Protein AF-A0A1V4ZL68-F1 (afdb_monomer)

Solvent-accessible surface area (backbone atoms only — not comparable to full-atom values): 8546 Å² total; per-residue (Å²): 142,90,88,76,76,67,64,62,54,56,52,52,51,50,52,50,52,49,50,51,53,47,50,52,51,50,54,54,56,67,66,63,66,76,74,50,75,67,52,48,53,53,41,48,52,48,44,51,41,50,55,50,53,38,63,36,75,42,69,48,99,87,64,50,81,40,33,44,43,61,41,60,73,73,54,89,42,67,50,75,72,50,48,50,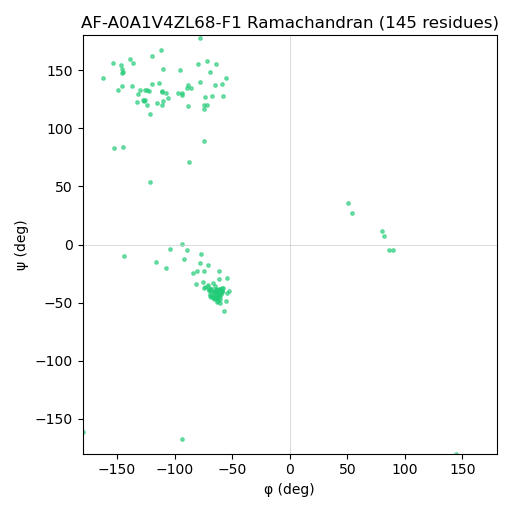53,51,48,57,51,47,51,69,69,41,70,78,46,45,36,37,36,38,34,27,49,74,86,41,79,39,39,75,50,59,81,50,98,68,85,73,97,68,81,68,41,74,29,78,50,76,48,73,55,98,85,44,41,38,40,39,38,39,38,35,32,77,121

Mean predicted aligned error: 10.81 Å

Radius of gyration: 24.42 Å; Cα contacts (8 Å, |Δi|>4): 173; chains: 1; bounding box: 82×44×41 Å

Structure (mmCIF, N/CA/C/O backbone):
data_AF-A0A1V4ZL68-F1
#
_entry.id   AF-A0A1V4ZL68-F1
#
loop_
_atom_site.group_PDB
_atom_site.id
_atom_site.type_symbol
_atom_site.label_atom_id
_atom_site.label_alt_id
_atom_site.label_comp_id
_atom_site.label_asym_id
_atom_site.label_entity_id
_atom_site.label_seq_id
_atom_site.pdbx_PDB_ins_code
_atom_site.Cartn_x
_atom_site.Cartn_y
_atom_site.Cartn_z
_atom_site.occupancy
_atom_site.B_iso_or_equiv
_atom_site.auth_seq_id
_atom_site.auth_comp_id
_atom_site.auth_asym_id
_atom_site.auth_atom_id
_atom_site.pdbx_PDB_model_num
ATOM 1 N N . MET A 1 1 ? 65.826 31.022 -12.966 1.00 41.28 1 MET A N 1
ATOM 2 C CA . MET A 1 1 ? 64.530 30.948 -13.684 1.00 41.28 1 MET A CA 1
ATOM 3 C C . MET A 1 1 ? 64.094 29.491 -13.848 1.00 41.28 1 MET A C 1
ATOM 5 O O . MET A 1 1 ? 64.574 28.816 -14.746 1.00 41.28 1 MET A O 1
ATOM 9 N N . ARG A 1 2 ? 63.211 28.970 -12.986 1.00 48.72 2 ARG A N 1
ATOM 10 C CA . ARG A 1 2 ? 62.573 27.651 -13.176 1.00 48.72 2 ARG A CA 1
ATOM 11 C C . ARG A 1 2 ? 61.136 27.689 -12.646 1.00 48.72 2 ARG A C 1
ATOM 13 O O . ARG A 1 2 ? 60.885 27.307 -11.515 1.00 48.72 2 ARG A O 1
ATOM 20 N N . ARG A 1 3 ? 60.201 28.167 -13.469 1.00 49.81 3 ARG A N 1
ATOM 21 C CA . ARG A 1 3 ? 58.745 27.988 -13.300 1.00 49.81 3 ARG A CA 1
ATOM 22 C C . ARG A 1 3 ? 58.075 28.045 -14.676 1.00 49.81 3 ARG A C 1
ATOM 24 O O . ARG A 1 3 ? 57.638 29.103 -15.099 1.00 49.81 3 ARG A O 1
ATOM 31 N N . ARG A 1 4 ? 58.060 26.928 -15.410 1.00 50.69 4 ARG A N 1
ATOM 32 C CA . ARG A 1 4 ? 57.203 26.760 -16.610 1.00 50.69 4 ARG A CA 1
ATOM 33 C C . ARG A 1 4 ? 56.634 25.346 -16.807 1.00 50.69 4 ARG A C 1
ATOM 35 O O . ARG A 1 4 ? 55.738 25.188 -17.617 1.00 50.69 4 ARG A O 1
ATOM 42 N N . LYS A 1 5 ? 57.081 24.328 -16.056 1.00 50.75 5 LYS A N 1
ATOM 43 C CA . LYS A 1 5 ? 56.626 22.933 -16.249 1.00 50.75 5 LYS A CA 1
ATOM 44 C C . LYS A 1 5 ? 55.413 22.505 -15.402 1.00 50.75 5 LYS A C 1
ATOM 46 O O . LYS A 1 5 ? 54.835 21.473 -15.699 1.00 50.75 5 LYS A O 1
ATOM 51 N N . GLN A 1 6 ? 54.998 23.283 -14.397 1.00 51.66 6 GLN A N 1
ATOM 52 C CA . GLN A 1 6 ? 53.847 22.937 -13.538 1.00 51.66 6 GLN A CA 1
ATOM 53 C C . GLN A 1 6 ? 52.480 23.341 -14.120 1.00 51.66 6 GLN A C 1
ATOM 55 O O . GLN A 1 6 ? 51.485 22.706 -13.798 1.00 51.66 6 GLN A O 1
ATOM 60 N N . GLY A 1 7 ? 52.415 24.348 -15.002 1.00 52.72 7 GLY A N 1
ATOM 61 C CA . GLY A 1 7 ? 51.136 24.825 -15.552 1.00 52.72 7 GLY A CA 1
ATOM 62 C C . GLY A 1 7 ? 50.479 23.846 -16.529 1.00 52.72 7 GLY A C 1
ATOM 63 O O . GLY A 1 7 ? 49.267 23.689 -16.516 1.00 52.72 7 GLY A O 1
ATOM 64 N N . MET A 1 8 ? 51.272 23.139 -17.340 1.00 54.56 8 MET A N 1
ATOM 65 C CA . MET A 1 8 ? 50.748 22.226 -18.366 1.00 54.56 8 MET A CA 1
ATOM 66 C C . MET A 1 8 ? 50.221 20.910 -17.773 1.00 54.56 8 MET A C 1
ATOM 68 O O . MET A 1 8 ? 49.247 20.362 -18.277 1.00 54.56 8 MET A O 1
ATOM 72 N N . ALA A 1 9 ? 50.827 20.440 -16.676 1.00 57.44 9 ALA A N 1
ATOM 73 C CA . ALA A 1 9 ? 50.376 19.248 -15.959 1.00 57.44 9 ALA A CA 1
ATOM 74 C C . ALA A 1 9 ? 49.032 19.482 -15.252 1.00 57.44 9 ALA A C 1
ATOM 76 O O . ALA A 1 9 ? 48.146 18.648 -15.365 1.00 57.44 9 ALA A O 1
ATOM 77 N N . GLY A 1 10 ? 48.845 20.641 -14.606 1.00 59.00 10 GLY A N 1
ATOM 78 C CA . GLY A 1 10 ? 47.570 20.980 -13.961 1.00 59.00 10 GLY A CA 1
ATOM 79 C C . GLY A 1 10 ? 46.417 21.180 -14.950 1.00 59.00 10 GLY A C 1
ATOM 80 O O . GLY A 1 10 ? 45.282 20.830 -14.648 1.00 59.00 10 GLY A O 1
ATOM 81 N N . ILE A 1 11 ? 46.705 21.691 -16.152 1.00 64.94 11 ILE A N 1
ATOM 82 C CA . ILE A 1 11 ? 45.706 21.816 -17.224 1.00 64.94 11 ILE A CA 1
ATOM 83 C C . ILE A 1 11 ? 45.311 20.433 -17.756 1.00 64.94 11 ILE A C 1
ATOM 85 O O . ILE A 1 11 ? 44.126 20.163 -17.927 1.00 64.94 11 ILE A O 1
ATOM 89 N N . PHE A 1 12 ? 46.284 19.546 -17.987 1.00 66.25 12 PHE A N 1
ATOM 90 C CA . PHE A 1 12 ? 46.017 18.179 -18.439 1.00 66.25 12 PHE A CA 1
ATOM 91 C C . PHE A 1 12 ? 45.179 17.395 -17.420 1.00 66.25 12 PHE A C 1
ATOM 93 O O . PHE A 1 12 ? 44.202 16.756 -17.797 1.00 66.25 12 PHE A O 1
ATOM 100 N N . ASP A 1 13 ? 45.506 17.516 -16.134 1.00 66.75 13 ASP A N 1
ATOM 101 C CA . ASP A 1 13 ? 44.767 16.857 -15.055 1.00 66.75 13 ASP A CA 1
ATOM 102 C C . ASP A 1 13 ? 43.321 17.378 -14.963 1.00 66.75 13 ASP A C 1
ATOM 104 O O . ASP A 1 13 ? 42.374 16.599 -14.893 1.00 66.75 13 ASP A O 1
ATOM 108 N N . ALA A 1 14 ? 43.115 18.694 -15.103 1.00 73.31 14 ALA A N 1
ATOM 109 C CA . ALA A 1 14 ? 41.777 19.286 -15.151 1.00 73.31 14 ALA A CA 1
ATOM 110 C C . ALA A 1 14 ? 40.936 18.779 -16.339 1.00 73.31 14 ALA A C 1
ATOM 112 O O . ALA A 1 14 ? 39.738 18.542 -16.183 1.00 73.31 14 ALA A O 1
ATOM 113 N N . PHE A 1 15 ? 41.545 18.569 -17.512 1.00 76.38 15 PHE A N 1
ATOM 114 C CA . PHE A 1 15 ? 40.851 17.988 -18.668 1.00 76.38 15 PHE A CA 1
ATOM 115 C C . PHE A 1 15 ? 40.476 16.520 -18.451 1.00 76.38 15 PHE A C 1
ATOM 117 O O . PHE A 1 15 ? 39.386 16.112 -18.850 1.00 76.38 15 PHE A O 1
ATOM 124 N N . VAL A 1 16 ? 41.336 15.738 -17.794 1.00 75.81 16 VAL A N 1
ATOM 125 C CA . VAL A 1 16 ? 41.039 14.342 -17.442 1.00 75.81 16 VAL A CA 1
ATOM 126 C C . VAL A 1 16 ? 39.899 14.274 -16.425 1.00 75.81 16 VAL A C 1
ATOM 128 O O . VAL A 1 16 ? 38.943 13.531 -16.638 1.00 75.81 16 VAL A O 1
ATOM 131 N N . PHE A 1 17 ? 39.932 15.097 -15.374 1.00 78.81 17 PHE A N 1
ATOM 132 C CA . PHE A 1 17 ? 38.834 15.190 -14.407 1.00 78.81 17 PHE A CA 1
ATOM 133 C C . PHE A 1 17 ? 37.518 15.613 -15.061 1.00 78.81 17 PHE A C 1
ATOM 135 O O . PHE A 1 17 ? 36.479 15.020 -14.780 1.00 78.81 17 PHE A O 1
ATOM 142 N N . LEU A 1 18 ? 37.553 16.591 -15.969 1.00 81.94 18 LEU A N 1
ATOM 143 C CA . LEU A 1 18 ? 36.372 17.022 -16.713 1.00 81.94 18 LEU A CA 1
ATOM 144 C C . LEU A 1 18 ? 35.830 15.908 -17.622 1.00 81.94 18 LEU A C 1
ATOM 146 O O . LEU A 1 18 ? 34.618 15.725 -17.707 1.00 81.94 18 LEU A O 1
ATOM 150 N N . ALA A 1 19 ? 36.706 15.140 -18.273 1.00 80.25 19 ALA A N 1
ATOM 151 C CA . ALA A 1 19 ? 36.311 14.013 -19.114 1.00 80.25 19 ALA A CA 1
ATOM 152 C C . ALA A 1 19 ? 35.672 12.880 -18.295 1.00 80.25 19 ALA A C 1
ATOM 154 O O . ALA A 1 19 ? 34.645 12.340 -18.701 1.00 80.25 19 ALA A O 1
ATOM 155 N N . ILE A 1 20 ? 36.227 12.563 -17.121 1.00 80.62 20 ILE A N 1
ATOM 156 C CA . ILE A 1 20 ? 35.656 11.571 -16.199 1.00 80.62 20 ILE A CA 1
ATOM 157 C C . ILE A 1 20 ? 34.307 12.062 -15.661 1.00 80.62 20 ILE A C 1
ATOM 159 O O . ILE A 1 20 ? 33.329 11.322 -15.706 1.00 80.62 20 ILE A O 1
ATOM 163 N N . ALA A 1 21 ? 34.218 13.317 -15.214 1.00 75.75 21 ALA A N 1
ATOM 164 C CA . ALA A 1 21 ? 32.968 13.908 -14.741 1.00 75.75 21 ALA A CA 1
ATOM 165 C C . ALA A 1 21 ? 31.887 13.928 -15.836 1.00 75.75 21 ALA A C 1
ATOM 167 O O . ALA A 1 21 ?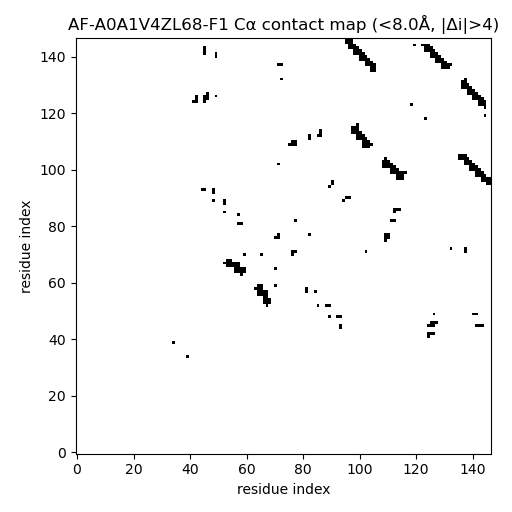 30.722 13.646 -15.560 1.00 75.75 21 ALA A O 1
ATOM 168 N N . SER A 1 22 ? 32.276 14.205 -17.084 1.00 76.44 22 SER A N 1
ATOM 169 C CA . SER A 1 22 ? 31.404 14.133 -18.259 1.00 76.44 22 SER A CA 1
ATOM 170 C C . SER A 1 22 ? 30.908 12.707 -18.507 1.00 76.44 22 SER A C 1
ATOM 172 O O . SER A 1 22 ? 29.705 12.494 -18.611 1.00 76.44 22 SER A O 1
ATOM 174 N N . LEU A 1 23 ? 31.801 11.714 -18.512 1.00 76.81 23 LEU A N 1
ATOM 175 C CA . LEU A 1 23 ? 31.439 10.305 -18.694 1.00 76.81 23 LEU A CA 1
ATOM 176 C C . LEU A 1 23 ? 30.492 9.801 -17.605 1.00 76.81 23 LEU A C 1
ATOM 178 O O . LEU A 1 23 ? 29.505 9.140 -17.919 1.00 76.81 23 LEU A O 1
ATOM 182 N N . VAL A 1 24 ? 30.758 10.137 -16.341 1.00 72.88 24 VAL A N 1
ATOM 183 C CA . VAL A 1 24 ? 29.878 9.792 -15.217 1.00 72.88 24 VAL A CA 1
ATOM 184 C C . VAL A 1 24 ? 28.522 10.479 -15.374 1.00 72.88 24 VAL A C 1
ATOM 186 O O . VAL A 1 24 ? 27.495 9.823 -15.239 1.00 72.88 24 VAL A O 1
ATOM 189 N N . SER A 1 25 ? 28.497 11.763 -15.738 1.00 67.88 25 SER A N 1
ATOM 190 C CA . SER A 1 25 ? 27.246 12.501 -15.958 1.00 67.88 25 SER A CA 1
ATOM 191 C C . SER A 1 25 ? 26.428 11.915 -17.110 1.00 67.88 25 SER A C 1
ATOM 193 O O . SER A 1 25 ? 25.227 11.723 -16.964 1.00 67.88 25 SER A O 1
ATOM 195 N N . VAL A 1 26 ? 27.065 11.576 -18.235 1.00 70.56 26 VAL A N 1
ATOM 196 C CA . VAL A 1 26 ? 26.401 10.934 -19.380 1.00 70.56 26 VAL A CA 1
ATOM 197 C C . VAL A 1 26 ? 25.906 9.538 -19.007 1.00 70.56 26 VAL A C 1
ATOM 199 O O . VAL A 1 26 ? 24.778 9.207 -19.344 1.00 70.56 26 VAL A O 1
ATOM 202 N N . SER A 1 27 ? 26.685 8.753 -18.258 1.00 66.56 27 SER A N 1
ATOM 203 C CA . SER A 1 27 ? 26.282 7.411 -17.802 1.00 66.56 27 SER A CA 1
ATOM 204 C C . SER A 1 27 ? 25.075 7.459 -16.858 1.00 66.56 27 SER A C 1
ATOM 206 O O . SER A 1 27 ? 24.161 6.635 -16.952 1.00 66.56 27 SER A O 1
ATOM 208 N N . LEU A 1 28 ? 25.039 8.460 -15.974 1.00 68.06 28 LEU A N 1
ATOM 209 C CA . LEU A 1 28 ? 23.883 8.726 -15.122 1.00 68.06 28 LEU A CA 1
ATOM 210 C C . LEU A 1 28 ? 22.677 9.144 -15.966 1.00 68.06 28 LEU A C 1
ATOM 212 O O . LEU A 1 28 ? 21.603 8.587 -15.782 1.00 68.06 28 LEU A O 1
ATOM 216 N N . LEU A 1 29 ? 22.855 10.036 -16.945 1.00 61.44 29 LEU A N 1
ATOM 217 C CA . LEU A 1 29 ? 21.785 10.457 -17.856 1.00 61.44 29 LEU A CA 1
ATOM 218 C C . LEU A 1 29 ? 21.231 9.297 -18.696 1.00 61.44 29 LEU A C 1
ATOM 220 O O . LEU A 1 29 ? 20.021 9.201 -18.862 1.00 61.44 29 LEU A O 1
ATOM 224 N N . THR A 1 30 ? 22.080 8.384 -19.174 1.00 59.31 30 THR A N 1
ATOM 225 C CA . THR A 1 30 ? 21.639 7.194 -19.923 1.00 59.31 30 THR A CA 1
ATOM 226 C C . THR A 1 30 ? 20.929 6.159 -19.054 1.00 59.31 30 THR A C 1
ATOM 228 O O . THR A 1 30 ? 20.235 5.303 -19.591 1.00 59.31 30 THR A O 1
ATOM 231 N N . SER A 1 31 ? 21.085 6.230 -17.729 1.00 60.28 31 SER A N 1
ATOM 232 C CA . SER A 1 31 ? 20.368 5.352 -16.795 1.00 60.28 31 SER A CA 1
ATOM 233 C C . SER A 1 31 ? 18.914 5.792 -16.577 1.00 60.28 31 SER A C 1
ATOM 235 O O . SER A 1 31 ? 18.102 4.996 -16.115 1.00 60.28 31 SER A O 1
ATOM 237 N N . PHE A 1 32 ? 18.553 7.027 -16.950 1.00 61.53 32 PHE A N 1
ATOM 238 C CA . PHE A 1 32 ? 17.173 7.514 -16.924 1.00 61.53 32 PHE A CA 1
ATOM 239 C C . PHE A 1 32 ? 16.466 7.172 -18.236 1.00 61.53 32 PHE A C 1
ATOM 241 O O . PHE A 1 32 ? 16.184 8.038 -19.065 1.00 61.53 32 PHE A O 1
ATOM 248 N N . VAL A 1 33 ? 16.185 5.887 -18.441 1.00 67.06 33 VAL A N 1
ATOM 249 C CA . VAL A 1 33 ? 15.195 5.492 -19.445 1.00 67.06 33 VAL A CA 1
ATOM 250 C C . VAL A 1 33 ? 13.826 5.880 -18.882 1.00 67.06 33 VAL A C 1
ATOM 252 O O . VAL A 1 33 ? 13.488 5.416 -17.791 1.00 67.06 33 VAL A O 1
ATOM 255 N N . PRO A 1 34 ? 13.050 6.751 -19.556 1.00 66.38 34 PRO A N 1
ATOM 256 C CA . PRO A 1 34 ? 11.708 7.066 -19.094 1.00 66.38 34 PRO A CA 1
ATOM 257 C C . PRO A 1 34 ? 10.885 5.772 -19.033 1.00 66.38 34 PRO A C 1
ATOM 259 O O . PRO A 1 34 ? 11.016 4.932 -19.934 1.00 66.38 34 PRO A O 1
ATOM 262 N N . PRO A 1 35 ? 10.077 5.582 -17.977 1.00 73.00 35 PRO A N 1
ATOM 263 C CA . PRO A 1 35 ? 9.244 4.398 -17.858 1.00 73.00 35 PRO A CA 1
ATOM 264 C C . PRO A 1 35 ? 8.360 4.264 -19.099 1.00 73.00 35 PRO A C 1
ATOM 266 O O . PRO A 1 35 ? 7.910 5.250 -19.685 1.00 73.00 35 PRO A O 1
ATOM 269 N N . SER A 1 36 ? 8.145 3.026 -19.544 1.00 84.75 36 SER A N 1
ATOM 270 C CA . SER A 1 36 ? 7.207 2.804 -20.643 1.00 84.75 36 SER A CA 1
ATOM 271 C C . SER A 1 36 ? 5.792 3.213 -20.200 1.00 84.75 36 SER A C 1
ATOM 273 O O . SER A 1 36 ? 5.492 3.121 -19.010 1.00 84.75 36 SER A O 1
ATOM 275 N N . PRO A 1 37 ? 4.879 3.572 -21.118 1.00 87.25 37 PRO A N 1
ATOM 276 C CA . PRO A 1 37 ? 3.499 3.909 -20.754 1.00 87.25 37 PRO A CA 1
ATOM 277 C C . PRO A 1 37 ? 2.789 2.813 -19.939 1.00 87.25 37 PRO A C 1
ATOM 279 O O . PRO A 1 37 ? 1.923 3.096 -19.120 1.00 87.25 37 PRO A O 1
ATOM 282 N N . VAL A 1 38 ? 3.172 1.547 -20.145 1.00 88.44 38 VAL A N 1
ATOM 283 C CA . VAL A 1 38 ? 2.656 0.408 -19.372 1.00 88.44 38 VAL A CA 1
ATOM 284 C C . VAL A 1 38 ? 3.181 0.430 -17.936 1.00 88.44 38 VAL A C 1
ATOM 286 O O . VAL A 1 38 ? 2.436 0.131 -17.009 1.00 88.44 38 VAL A O 1
ATOM 289 N N . GLU A 1 39 ? 4.449 0.792 -17.746 1.00 88.81 39 GLU A N 1
ATOM 290 C CA . GLU A 1 39 ? 5.065 0.928 -16.423 1.00 88.81 39 GLU A CA 1
ATOM 291 C C . GLU A 1 39 ? 4.475 2.118 -15.656 1.00 88.81 39 GLU A C 1
ATOM 293 O O . GLU A 1 39 ? 4.215 2.002 -14.462 1.00 88.81 39 GLU A O 1
ATOM 298 N N . GLU A 1 40 ? 4.191 3.228 -16.343 1.00 90.25 40 GLU A N 1
ATOM 299 C CA . GLU A 1 40 ? 3.503 4.384 -15.754 1.00 90.25 40 GLU A CA 1
ATOM 300 C C . GLU A 1 40 ? 2.085 4.028 -15.289 1.00 90.25 40 GLU A C 1
ATOM 302 O O . GLU A 1 40 ? 1.707 4.358 -14.167 1.00 90.25 40 GLU A O 1
ATOM 307 N N . GLU A 1 41 ? 1.312 3.308 -16.106 1.00 92.44 41 GLU A N 1
ATOM 308 C CA . GLU A 1 41 ? -0.039 2.871 -15.734 1.00 92.44 41 GLU A CA 1
ATOM 309 C C . GLU A 1 41 ? -0.019 1.893 -14.548 1.00 92.44 41 GLU A C 1
ATOM 311 O O . GLU A 1 41 ? -0.843 1.977 -13.637 1.00 92.44 41 GLU A O 1
ATOM 316 N N . ARG A 1 42 ? 0.959 0.981 -14.522 1.00 93.75 42 ARG A N 1
ATOM 317 C CA . ARG A 1 42 ? 1.176 0.043 -13.412 1.00 93.75 42 ARG A CA 1
ATOM 318 C C . ARG A 1 42 ? 1.520 0.765 -12.112 1.00 93.75 42 ARG A C 1
ATOM 320 O O . ARG A 1 42 ? 0.904 0.481 -11.087 1.00 93.75 42 ARG A O 1
ATOM 327 N N . GLN A 1 43 ? 2.441 1.724 -12.163 1.00 95.44 43 GLN A N 1
ATOM 328 C CA . GLN A 1 43 ? 2.789 2.563 -11.018 1.00 95.44 43 GLN A CA 1
ATOM 329 C C . GLN A 1 43 ? 1.572 3.353 -10.522 1.00 95.44 43 GLN A C 1
ATOM 331 O O . GLN A 1 43 ? 1.258 3.333 -9.331 1.00 95.44 43 GLN A O 1
ATOM 336 N N . ARG A 1 44 ? 0.832 3.982 -11.440 1.00 96.19 44 ARG A N 1
ATOM 337 C CA . ARG A 1 44 ? -0.378 4.742 -11.117 1.00 96.19 44 ARG A CA 1
ATOM 338 C C . ARG A 1 44 ? -1.434 3.879 -10.433 1.00 96.19 44 ARG A C 1
ATOM 340 O O . ARG A 1 44 ? -2.044 4.312 -9.462 1.00 96.19 44 ARG A O 1
ATOM 347 N N . ARG A 1 45 ? -1.615 2.635 -10.881 1.00 96.38 45 ARG A N 1
ATOM 348 C CA . ARG A 1 4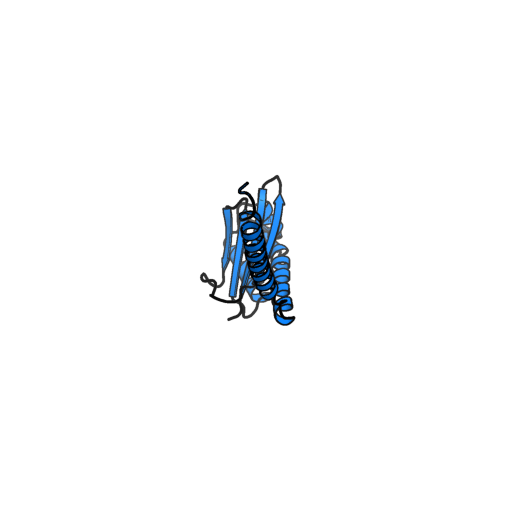5 ? -2.537 1.691 -10.243 1.00 96.38 45 ARG A CA 1
ATOM 349 C C . ARG A 1 45 ? -2.181 1.429 -8.779 1.00 96.38 45 ARG A C 1
ATOM 351 O O . ARG A 1 45 ? -3.086 1.344 -7.952 1.00 96.38 45 ARG A O 1
ATOM 358 N N . VAL A 1 46 ? -0.897 1.300 -8.444 1.00 96.88 46 VAL A N 1
ATOM 359 C CA . VAL A 1 46 ? -0.448 1.101 -7.054 1.00 96.88 46 VAL A CA 1
ATOM 360 C C . VAL A 1 46 ? -0.692 2.356 -6.213 1.00 96.88 46 VAL A C 1
ATOM 362 O O . VAL A 1 46 ? -1.164 2.254 -5.083 1.00 96.88 46 VAL A O 1
ATOM 365 N N . GLU A 1 47 ? -0.461 3.543 -6.774 1.00 97.50 47 GLU A N 1
ATOM 366 C CA . GLU A 1 47 ? -0.757 4.824 -6.114 1.00 97.50 47 GLU A CA 1
ATOM 367 C C . GLU A 1 47 ? -2.255 5.024 -5.845 1.00 97.50 47 GLU A C 1
ATOM 369 O O . GLU A 1 47 ? -2.656 5.386 -4.731 1.00 97.50 47 GLU A O 1
ATOM 374 N N . ASP A 1 48 ? -3.093 4.729 -6.839 1.00 97.25 48 ASP A N 1
ATOM 375 C CA . ASP A 1 48 ? -4.546 4.773 -6.707 1.00 97.25 48 ASP A CA 1
ATOM 376 C C . ASP A 1 48 ? -5.026 3.734 -5.681 1.00 97.25 48 ASP A C 1
ATOM 378 O O . ASP A 1 48 ? -5.877 4.040 -4.845 1.00 97.25 48 ASP A O 1
ATOM 382 N N . SER A 1 49 ? -4.430 2.536 -5.673 1.00 97.56 49 SER A N 1
ATOM 383 C CA . SER A 1 49 ? -4.774 1.473 -4.719 1.00 97.56 49 SER A CA 1
ATOM 384 C C . SER A 1 49 ? -4.463 1.874 -3.279 1.00 97.56 49 SER A C 1
ATOM 386 O O . SER A 1 49 ? -5.322 1.726 -2.410 1.00 97.56 49 SER A O 1
ATOM 388 N N . LEU A 1 50 ? -3.283 2.451 -3.019 1.00 97.56 50 LEU A N 1
ATOM 389 C CA . LEU A 1 50 ? -2.944 2.967 -1.690 1.00 97.56 50 LEU A CA 1
ATOM 390 C C . LEU A 1 50 ? -3.900 4.095 -1.274 1.00 97.56 50 LEU A C 1
ATOM 392 O O . LEU A 1 50 ? -4.377 4.120 -0.140 1.00 97.56 50 LEU A O 1
ATOM 396 N N . THR A 1 51 ? -4.238 4.999 -2.194 1.00 96.75 51 THR A N 1
ATOM 397 C CA . THR A 1 51 ? -5.174 6.101 -1.923 1.00 96.75 51 THR A CA 1
ATOM 398 C C . THR A 1 51 ? -6.571 5.592 -1.563 1.00 96.75 51 THR A C 1
ATOM 400 O O . THR A 1 51 ? -7.200 6.107 -0.636 1.00 96.75 51 THR A O 1
ATOM 403 N N . VAL A 1 52 ? -7.071 4.584 -2.282 1.00 97.00 52 VAL A N 1
ATOM 404 C CA . VAL A 1 52 ? -8.372 3.963 -2.001 1.00 97.00 52 VAL A CA 1
ATOM 405 C C . VAL A 1 52 ? -8.336 3.207 -0.675 1.00 97.00 52 VAL A C 1
ATOM 407 O O . VAL A 1 52 ? -9.242 3.383 0.141 1.00 97.00 52 VAL A O 1
ATOM 410 N N . LEU A 1 53 ? -7.280 2.433 -0.417 1.00 96.25 53 LEU A N 1
ATOM 411 C CA . LEU A 1 53 ? -7.110 1.696 0.833 1.00 96.25 53 LEU A CA 1
ATOM 412 C C . LEU A 1 53 ? -7.180 2.631 2.048 1.00 96.25 53 LEU A C 1
ATOM 414 O O . LEU A 1 53 ? -7.955 2.392 2.969 1.00 96.25 53 LEU A O 1
ATOM 418 N N . LEU A 1 54 ? -6.444 3.745 2.025 1.00 95.06 54 LEU A N 1
ATOM 419 C CA . LEU A 1 54 ? -6.428 4.716 3.126 1.00 95.06 54 LEU A CA 1
ATOM 420 C C . LEU A 1 54 ? -7.804 5.342 3.404 1.00 95.06 54 LEU A C 1
ATOM 422 O O . LEU A 1 54 ? -8.128 5.654 4.550 1.00 95.06 54 LEU A O 1
ATOM 426 N N . ARG A 1 55 ? -8.644 5.466 2.373 1.00 95.25 55 ARG A N 1
ATOM 427 C CA . ARG A 1 55 ? -10.015 5.989 2.475 1.00 95.25 55 ARG A CA 1
ATOM 428 C C . ARG A 1 55 ? -11.058 4.915 2.774 1.00 95.25 55 ARG A C 1
ATOM 430 O O . ARG A 1 55 ? -12.231 5.247 2.955 1.00 95.25 55 ARG A O 1
ATOM 437 N N . THR A 1 56 ? -10.659 3.646 2.816 1.00 92.81 56 THR A N 1
ATOM 438 C CA . THR A 1 56 ? -11.566 2.540 3.120 1.00 92.81 56 THR A CA 1
ATOM 439 C C . THR A 1 56 ? -12.066 2.681 4.550 1.00 92.81 56 THR A C 1
ATOM 441 O O . THR A 1 56 ? -11.329 3.077 5.454 1.00 92.81 56 THR A O 1
ATOM 444 N N . THR A 1 57 ? -13.362 2.437 4.732 1.00 92.25 57 THR A N 1
ATOM 445 C CA . THR A 1 57 ? -14.014 2.558 6.034 1.00 92.25 57 THR A CA 1
ATOM 446 C C . THR A 1 57 ? -13.900 1.235 6.766 1.00 92.25 57 THR A C 1
ATOM 448 O O . THR A 1 57 ? -14.441 0.241 6.294 1.00 92.25 57 THR A O 1
ATOM 451 N N . VAL A 1 58 ? -13.241 1.260 7.917 1.00 90.31 58 VAL A N 1
ATOM 452 C CA . VAL A 1 58 ? -13.051 0.112 8.803 1.00 90.31 58 VAL A CA 1
ATOM 453 C C . VAL A 1 58 ? -13.688 0.417 10.161 1.00 90.31 58 VAL A C 1
ATOM 455 O O . VAL A 1 58 ? -13.985 1.578 10.484 1.00 90.31 58 VAL A O 1
ATOM 458 N N . LYS A 1 59 ? -13.949 -0.612 10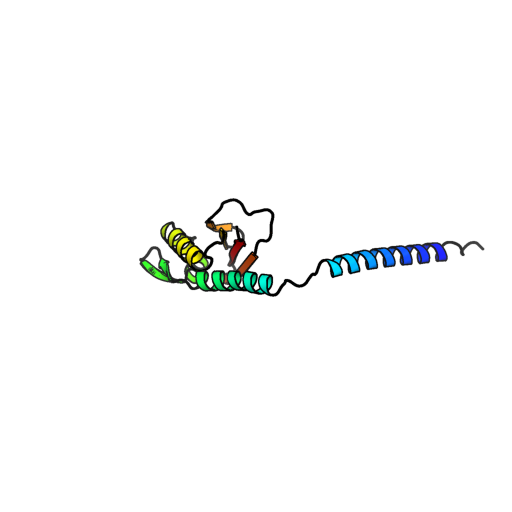.968 1.00 86.44 59 LYS A N 1
ATOM 459 C CA . LYS A 1 59 ? -14.494 -0.424 12.321 1.00 86.44 59 LYS A CA 1
ATOM 460 C C . LYS A 1 59 ? -13.379 -0.268 13.346 1.00 86.44 59 LYS A C 1
ATOM 462 O O . LYS A 1 59 ? -12.416 -1.029 13.353 1.00 86.44 59 LYS A O 1
ATOM 467 N N . ASP A 1 60 ? -13.531 0.708 14.232 1.00 83.56 60 ASP A N 1
ATOM 468 C CA . ASP A 1 60 ? -12.648 0.867 15.383 1.00 83.56 60 ASP A CA 1
ATOM 469 C C . ASP A 1 60 ? -12.978 -0.136 16.506 1.00 83.56 60 ASP A C 1
ATOM 471 O O . ASP A 1 60 ? -13.913 -0.934 16.406 1.00 83.56 60 ASP A O 1
ATOM 475 N N . ALA A 1 61 ? -12.196 -0.106 17.590 1.00 80.50 61 ALA A N 1
ATOM 476 C CA . ALA A 1 61 ? -12.397 -0.990 18.742 1.00 80.50 61 ALA A CA 1
ATOM 477 C C . ALA A 1 61 ? -13.761 -0.797 19.438 1.00 80.50 61 ALA A C 1
ATOM 479 O O . ALA A 1 61 ? -14.248 -1.720 20.088 1.00 80.50 61 ALA A O 1
ATOM 480 N N . ASP A 1 62 ? -14.381 0.374 19.276 1.00 82.62 62 ASP A N 1
ATOM 481 C CA . ASP A 1 62 ? -15.696 0.725 19.815 1.00 82.62 62 ASP A CA 1
ATOM 482 C C . ASP A 1 62 ? -16.831 0.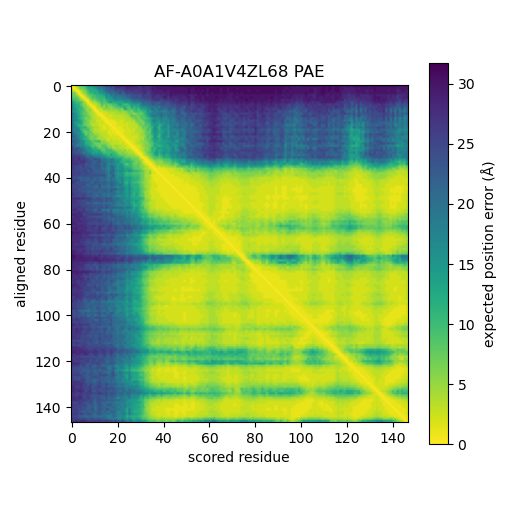444 18.803 1.00 82.62 62 ASP A C 1
ATOM 484 O O . ASP A 1 62 ? -18.008 0.674 19.089 1.00 82.62 62 ASP A O 1
ATOM 488 N N . GLY A 1 63 ? -16.498 -0.079 17.617 1.00 82.88 63 GLY A N 1
ATOM 489 C CA . GLY A 1 63 ? -17.427 -0.401 16.536 1.00 82.88 63 GLY A CA 1
ATOM 490 C C . GLY A 1 63 ? -17.831 0.785 15.655 1.00 82.88 63 GLY A C 1
ATOM 491 O O . GLY A 1 63 ? -18.707 0.624 14.798 1.00 82.88 63 GLY A O 1
ATOM 492 N N . ASN A 1 64 ? -17.218 1.960 15.821 1.00 87.00 64 ASN A N 1
ATOM 493 C CA . ASN A 1 64 ? -17.490 3.124 14.984 1.00 87.00 64 ASN A CA 1
ATOM 494 C C . ASN A 1 64 ? -16.789 3.001 13.631 1.00 87.00 64 ASN A C 1
ATOM 496 O O . ASN A 1 64 ? -15.632 2.596 13.533 1.00 87.00 64 ASN A O 1
ATOM 500 N N . ALA A 1 65 ? -17.491 3.413 12.580 1.00 89.19 65 ALA A N 1
ATOM 501 C CA . ALA A 1 65 ? -16.949 3.484 11.233 1.00 89.19 65 ALA A CA 1
ATOM 502 C C . ALA A 1 65 ? -16.006 4.689 11.099 1.00 89.19 65 ALA A C 1
ATOM 504 O O . ALA A 1 65 ? -16.425 5.834 11.285 1.00 89.19 65 ALA A O 1
ATOM 505 N N . ARG A 1 66 ? -14.741 4.440 10.758 1.00 90.88 66 ARG A N 1
ATOM 506 C CA . ARG A 1 66 ? -13.736 5.477 10.482 1.00 90.88 66 ARG A CA 1
ATOM 507 C C . ARG A 1 66 ? -12.888 5.068 9.284 1.00 90.88 66 ARG A C 1
ATOM 509 O O . ARG A 1 66 ? -12.838 3.895 8.929 1.00 90.88 66 ARG A O 1
ATOM 516 N N . THR A 1 67 ? -12.227 6.028 8.644 1.00 92.50 67 THR A N 1
ATOM 517 C CA . THR A 1 67 ? -11.275 5.681 7.583 1.00 92.50 67 THR A CA 1
ATOM 518 C C . THR A 1 67 ? -10.049 4.997 8.185 1.00 92.50 67 THR A C 1
ATOM 520 O O . THR A 1 67 ? -9.650 5.307 9.315 1.00 92.50 67 THR A O 1
ATOM 523 N N . LEU A 1 68 ? -9.440 4.080 7.431 1.00 92.44 68 LEU A N 1
ATOM 524 C CA . LEU A 1 68 ? -8.190 3.432 7.826 1.00 92.44 68 LEU A CA 1
ATOM 525 C C . LEU A 1 68 ? -7.109 4.474 8.147 1.00 92.44 68 LEU A C 1
ATOM 527 O O . LEU A 1 68 ? -6.401 4.367 9.149 1.00 92.44 68 LEU A O 1
ATOM 531 N N . GLN A 1 69 ? -7.033 5.520 7.327 1.00 92.44 69 GLN A N 1
ATOM 532 C CA . GLN A 1 69 ? -6.145 6.655 7.527 1.00 92.44 69 GLN A CA 1
ATOM 533 C C . GLN A 1 69 ? -6.368 7.336 8.880 1.00 92.44 69 GLN A C 1
ATOM 535 O O . GLN A 1 69 ? -5.440 7.399 9.685 1.00 92.44 69 GLN A O 1
ATOM 540 N N . ASP A 1 70 ? -7.590 7.789 9.173 1.00 90.81 70 ASP A N 1
ATOM 541 C CA . ASP A 1 70 ? -7.907 8.472 10.433 1.00 90.81 70 ASP A CA 1
ATOM 542 C C . ASP A 1 70 ? -7.591 7.599 11.651 1.00 90.81 70 ASP A C 1
ATOM 544 O O . ASP A 1 70 ? -7.132 8.089 12.692 1.00 90.81 70 ASP A O 1
ATOM 548 N N . LEU A 1 71 ? -7.833 6.294 11.532 1.00 89.94 71 LEU A N 1
ATOM 549 C CA . LEU A 1 71 ? -7.543 5.332 12.584 1.00 89.94 71 LEU A CA 1
ATOM 550 C C . LEU A 1 71 ? -6.052 5.151 12.812 1.00 89.94 71 LEU A C 1
ATOM 552 O O . LEU A 1 71 ? -5.617 5.202 13.956 1.00 89.94 71 LEU A O 1
ATOM 556 N N . LEU A 1 72 ? -5.250 5.006 11.764 1.00 90.12 72 LEU A N 1
ATOM 557 C CA . LEU A 1 72 ? -3.802 4.858 11.905 1.00 90.12 72 LEU A CA 1
ATOM 558 C C . LEU A 1 72 ? -3.105 6.175 12.264 1.00 90.12 72 LEU A C 1
ATOM 560 O O . LEU A 1 72 ? -2.037 6.147 12.873 1.00 90.12 72 LEU A O 1
ATOM 564 N N . LEU A 1 73 ? -3.713 7.324 11.959 1.00 88.25 73 LEU A N 1
ATOM 565 C CA . LEU A 1 73 ? -3.252 8.632 12.431 1.00 88.25 73 LEU A CA 1
ATOM 566 C C . LEU A 1 73 ? -3.483 8.824 13.933 1.00 88.25 73 LEU A C 1
ATOM 568 O O . LEU A 1 73 ? -2.641 9.404 14.610 1.00 88.25 73 LEU A O 1
ATOM 572 N N . THR A 1 74 ? -4.618 8.355 14.463 1.00 85.12 74 THR A N 1
ATOM 573 C CA . THR A 1 74 ? -5.050 8.654 15.847 1.00 85.12 74 THR A CA 1
ATOM 574 C C . THR A 1 74 ? -4.931 7.479 16.824 1.00 85.12 74 THR A C 1
ATOM 576 O O . THR A 1 74 ? -4.906 7.682 18.036 1.00 85.12 74 THR A O 1
ATOM 579 N N . GLY A 1 75 ? -4.860 6.251 16.316 1.00 74.75 75 GLY A N 1
ATOM 580 C CA . GLY A 1 75 ? -4.908 4.998 17.070 1.00 74.75 75 GLY A CA 1
ATOM 581 C C . GLY A 1 75 ? -3.533 4.453 17.455 1.00 74.75 75 GLY A C 1
ATOM 582 O O . GLY A 1 75 ? -2.529 5.157 17.371 1.00 74.75 75 GLY A O 1
ATOM 583 N N . ARG A 1 76 ? -3.479 3.192 17.905 1.00 69.88 76 ARG A N 1
ATOM 584 C CA . ARG A 1 76 ? -2.235 2.514 18.333 1.00 69.88 76 ARG A CA 1
ATOM 585 C C . ARG A 1 76 ? -1.675 1.502 17.320 1.00 69.88 76 ARG A C 1
ATOM 587 O O . ARG A 1 76 ? -0.599 0.977 17.570 1.00 69.88 76 ARG A O 1
ATOM 594 N N . GLY A 1 77 ? -2.370 1.257 16.210 1.00 72.81 77 GLY A N 1
ATOM 595 C CA . GLY A 1 77 ? -2.009 0.257 15.199 1.00 72.81 77 GLY A CA 1
ATOM 596 C C . GLY A 1 77 ? -3.247 -0.403 14.592 1.00 72.81 77 GLY A C 1
ATOM 597 O O . GLY A 1 77 ? -4.369 -0.046 14.966 1.00 72.81 77 GLY A O 1
ATOM 598 N N . ALA A 1 78 ? -3.034 -1.333 13.661 1.00 79.00 78 ALA A N 1
ATOM 599 C CA . ALA A 1 78 ? -4.097 -2.187 13.131 1.00 79.00 78 ALA A CA 1
ATOM 600 C C . ALA A 1 78 ? -4.403 -3.347 14.098 1.00 79.00 78 ALA A C 1
ATOM 602 O O . ALA A 1 78 ? -3.567 -3.716 14.920 1.00 79.00 78 ALA A O 1
ATOM 603 N N . ASN A 1 79 ? -5.621 -3.881 14.032 1.00 84.94 79 ASN A N 1
ATOM 604 C CA . ASN A 1 79 ? -6.017 -5.119 14.707 1.00 84.94 79 ASN A CA 1
ATOM 605 C C . ASN A 1 79 ? -6.289 -6.213 13.661 1.00 84.94 79 ASN A C 1
ATOM 607 O O . ASN A 1 79 ? -6.458 -5.896 12.487 1.00 84.94 79 ASN A O 1
ATOM 611 N N . ASP A 1 80 ? -6.407 -7.472 14.086 1.00 85.75 80 ASP A N 1
ATOM 612 C CA . ASP A 1 80 ? -6.581 -8.623 13.182 1.00 85.75 80 ASP A CA 1
ATOM 613 C C . ASP A 1 80 ? -7.748 -8.443 12.189 1.00 85.75 80 ASP A C 1
ATOM 615 O O . ASP A 1 80 ? -7.630 -8.744 11.006 1.00 85.75 80 ASP A O 1
ATOM 619 N N . SER A 1 81 ? -8.873 -7.882 12.650 1.00 86.25 81 SER A N 1
ATOM 620 C CA . SER A 1 81 ? -10.034 -7.604 11.789 1.00 86.25 81 SER A CA 1
ATOM 621 C C . SER A 1 81 ? -9.737 -6.552 10.719 1.00 86.25 81 SER A C 1
ATOM 623 O O . SER A 1 81 ? -10.269 -6.628 9.617 1.00 86.25 81 SER A O 1
ATOM 625 N N . MET A 1 82 ? -8.926 -5.548 11.045 1.00 88.94 82 MET A N 1
ATOM 626 C CA . MET A 1 82 ? -8.513 -4.508 10.109 1.00 88.94 82 MET A CA 1
ATOM 627 C C . MET A 1 82 ? -7.488 -5.049 9.117 1.00 88.94 82 MET A C 1
ATOM 629 O O . MET A 1 82 ? -7.544 -4.690 7.948 1.00 88.94 82 MET A O 1
ATOM 633 N N . GLU A 1 83 ? -6.585 -5.928 9.554 1.00 90.94 83 GLU A N 1
ATOM 634 C CA . GLU A 1 83 ? -5.640 -6.611 8.667 1.00 90.94 83 GLU A CA 1
ATOM 635 C C . GLU A 1 83 ? -6.366 -7.479 7.630 1.00 90.94 83 GLU A C 1
ATOM 637 O O . GLU A 1 83 ? -6.021 -7.428 6.449 1.00 90.94 83 GLU A O 1
ATOM 642 N N . GLU A 1 84 ? -7.427 -8.188 8.033 1.00 91.25 84 GLU A N 1
ATOM 643 C CA . GLU A 1 84 ? -8.295 -8.939 7.115 1.00 91.25 84 GLU A CA 1
ATOM 644 C C . GLU A 1 84 ? -8.996 -8.016 6.101 1.00 91.25 84 GLU A C 1
ATOM 646 O O . GLU A 1 84 ? -8.966 -8.277 4.897 1.00 91.25 84 GLU A O 1
ATOM 651 N N . GLU A 1 85 ? -9.566 -6.891 6.551 1.00 91.56 85 GLU A N 1
ATOM 652 C CA . GLU A 1 85 ? -10.194 -5.910 5.652 1.00 91.56 85 GLU A CA 1
ATOM 653 C C . GLU A 1 85 ? -9.181 -5.269 4.683 1.00 91.56 85 GLU A C 1
ATOM 655 O O . GLU A 1 85 ? -9.498 -5.060 3.507 1.00 91.56 85 GLU A O 1
ATOM 660 N N . ILE A 1 86 ? -7.955 -4.990 5.141 1.00 93.88 86 ILE A N 1
ATOM 661 C CA 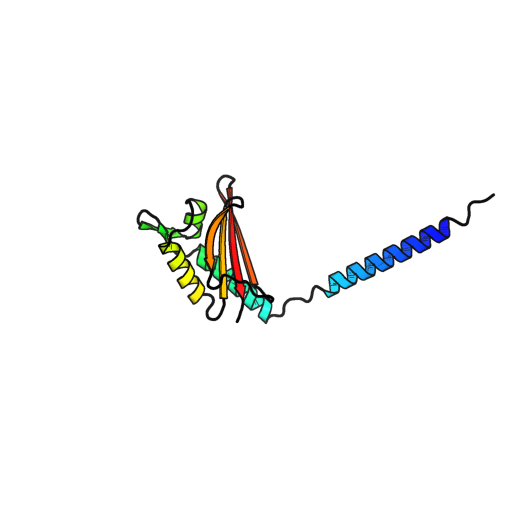. ILE A 1 86 ? -6.854 -4.494 4.301 1.00 93.88 86 ILE A CA 1
ATOM 662 C C . ILE A 1 86 ? -6.507 -5.527 3.230 1.00 93.88 86 ILE A C 1
ATOM 664 O O . ILE A 1 86 ? -6.429 -5.171 2.051 1.00 93.88 86 ILE A O 1
ATOM 668 N N . ALA A 1 87 ? -6.343 -6.794 3.622 1.00 94.38 87 ALA A N 1
ATOM 669 C CA . ALA A 1 87 ? -6.010 -7.872 2.703 1.00 94.38 87 ALA A CA 1
ATOM 670 C C . ALA A 1 87 ? -7.080 -8.051 1.625 1.00 94.38 87 ALA A C 1
ATOM 672 O O . ALA A 1 87 ? -6.771 -7.977 0.436 1.00 94.38 87 ALA A O 1
ATOM 673 N N . MET A 1 88 ? -8.349 -8.155 2.027 1.00 93.81 88 MET A N 1
ATOM 674 C CA . MET A 1 88 ? -9.470 -8.258 1.091 1.00 93.81 88 MET A CA 1
ATOM 675 C C . MET A 1 88 ? -9.545 -7.060 0.137 1.00 93.81 88 MET A C 1
ATOM 677 O O . MET A 1 88 ? -9.816 -7.214 -1.054 1.00 93.81 88 MET A O 1
ATOM 681 N N . THR A 1 89 ? -9.308 -5.849 0.646 1.00 95.00 89 THR A N 1
ATOM 682 C CA . THR A 1 89 ? -9.352 -4.630 -0.170 1.00 95.00 89 THR A CA 1
ATOM 683 C C . THR A 1 89 ? -8.236 -4.626 -1.211 1.00 95.00 89 THR A C 1
ATOM 685 O O . THR A 1 89 ? -8.485 -4.338 -2.382 1.00 95.00 89 THR A O 1
ATOM 688 N N . LEU A 1 90 ? -7.009 -4.973 -0.824 1.00 95.56 90 LEU A N 1
ATOM 689 C CA . LEU A 1 90 ? -5.874 -4.989 -1.744 1.00 95.56 90 LEU A CA 1
ATOM 690 C C . LEU A 1 90 ? -5.952 -6.132 -2.763 1.00 95.56 90 LEU A C 1
ATOM 692 O O . LEU A 1 90 ? -5.615 -5.906 -3.924 1.00 95.56 90 LEU A O 1
ATOM 696 N N . GLU A 1 91 ? -6.483 -7.302 -2.399 1.00 94.94 91 GLU A N 1
ATOM 697 C CA . GLU A 1 91 ? -6.785 -8.378 -3.358 1.00 94.94 91 GLU A CA 1
ATOM 698 C C . GLU A 1 91 ? -7.770 -7.927 -4.452 1.00 94.94 91 GLU A C 1
ATOM 700 O O . GLU A 1 91 ? -7.623 -8.290 -5.622 1.00 94.94 91 GLU A O 1
ATOM 705 N N . LEU A 1 92 ? -8.753 -7.093 -4.095 1.00 95.00 92 LEU A N 1
ATOM 706 C CA . LEU A 1 92 ? -9.716 -6.527 -5.044 1.00 95.00 92 LEU A CA 1
ATOM 707 C C . LEU A 1 92 ? -9.112 -5.427 -5.931 1.00 95.00 92 LEU A C 1
ATOM 709 O O . LEU A 1 92 ? -9.476 -5.316 -7.104 1.00 95.00 92 LEU A O 1
ATOM 713 N N . LEU A 1 93 ? -8.211 -4.600 -5.393 1.00 94.81 93 LEU A N 1
ATOM 714 C CA . LEU A 1 93 ? -7.604 -3.471 -6.114 1.00 94.81 93 LEU A CA 1
ATOM 715 C C . LEU A 1 93 ? -6.442 -3.903 -7.022 1.00 94.81 93 LEU A C 1
ATOM 717 O O . LEU A 1 93 ? -6.263 -3.378 -8.134 1.00 94.81 93 LEU A O 1
ATOM 721 N N . LEU A 1 94 ? -5.695 -4.919 -6.594 1.00 94.94 94 LEU A N 1
ATOM 722 C CA . LEU A 1 94 ? -4.523 -5.461 -7.275 1.00 94.94 94 LEU A CA 1
ATOM 723 C C . LEU A 1 94 ? -4.680 -6.963 -7.621 1.00 94.94 94 LEU A C 1
ATOM 725 O O . LEU A 1 94 ? -3.807 -7.764 -7.293 1.00 94.94 94 LEU A O 1
ATOM 729 N N . PRO A 1 95 ? -5.752 -7.392 -8.324 1.00 93.62 95 PRO A N 1
ATOM 730 C CA . PRO A 1 95 ? -5.924 -8.782 -8.731 1.00 93.62 95 PRO A CA 1
ATOM 731 C C . PRO A 1 95 ? -4.757 -9.279 -9.584 1.00 93.62 95 PRO A C 1
ATOM 733 O O . PRO A 1 95 ? -4.427 -8.677 -10.612 1.00 93.62 95 PRO A O 1
ATOM 736 N N . GLY A 1 96 ? -4.186 -10.413 -9.173 1.00 91.81 96 GLY A N 1
ATOM 737 C CA . GLY A 1 96 ? -3.048 -11.057 -9.836 1.00 91.81 96 GLY A CA 1
ATOM 738 C C . GLY A 1 96 ? -1.688 -10.445 -9.494 1.00 91.81 96 GLY A C 1
ATOM 739 O O . GLY A 1 96 ? -0.710 -10.746 -10.170 1.00 91.81 96 GLY A O 1
ATOM 740 N N . TRP A 1 97 ? -1.627 -9.577 -8.487 1.00 94.62 97 TRP A N 1
ATOM 741 C CA . TRP A 1 97 ? -0.383 -9.026 -7.965 1.00 94.62 97 TRP A CA 1
ATOM 742 C C . TRP A 1 97 ? -0.114 -9.597 -6.583 1.00 94.62 97 TRP A C 1
ATOM 744 O O . TRP A 1 97 ? -1.037 -9.885 -5.823 1.00 94.62 97 TRP A O 1
ATOM 754 N N . GLU A 1 98 ? 1.160 -9.685 -6.249 1.00 95.12 98 GLU A N 1
ATOM 755 C CA . GLU A 1 98 ? 1.602 -9.817 -4.871 1.00 95.12 98 GLU A CA 1
ATOM 756 C C . GLU A 1 98 ? 1.951 -8.433 -4.324 1.00 95.12 98 GLU A C 1
ATOM 758 O O . GLU A 1 98 ? 2.332 -7.528 -5.077 1.00 95.12 98 GLU A O 1
ATOM 763 N N . TRP A 1 99 ? 1.777 -8.247 -3.019 1.00 95.44 99 TRP A N 1
ATOM 764 C CA . TRP A 1 99 ? 1.983 -6.958 -2.382 1.00 95.44 99 TRP A CA 1
ATOM 765 C C . TRP A 1 99 ? 2.365 -7.072 -0.904 1.00 95.44 99 TRP A C 1
ATOM 767 O O . TRP A 1 99 ? 2.033 -8.030 -0.202 1.00 95.44 99 TRP A O 1
ATOM 777 N N . THR A 1 100 ? 3.027 -6.022 -0.428 1.00 95.25 100 THR A N 1
ATOM 778 C CA . THR A 1 100 ? 3.314 -5.747 0.977 1.00 95.25 100 THR A CA 1
ATOM 779 C C . THR A 1 100 ? 2.829 -4.340 1.292 1.00 95.25 100 THR A C 1
ATOM 781 O O . THR A 1 100 ? 3.225 -3.363 0.654 1.00 95.25 100 THR A O 1
ATOM 784 N N . TRP A 1 101 ? 1.973 -4.221 2.297 1.00 95.88 101 TRP A N 1
ATOM 785 C CA . TRP A 1 101 ? 1.528 -2.950 2.839 1.00 95.88 101 TRP A CA 1
ATOM 786 C C . TRP A 1 101 ? 2.047 -2.777 4.264 1.00 95.88 101 TRP A C 1
ATOM 788 O O . TRP A 1 101 ? 2.050 -3.713 5.059 1.00 95.88 101 TRP A O 1
ATOM 798 N N . SER A 1 102 ? 2.483 -1.567 4.605 1.00 94.88 102 SER A N 1
ATOM 799 C CA . SER A 1 102 ? 2.893 -1.240 5.969 1.00 94.88 102 SER A CA 1
ATOM 800 C C . SER A 1 102 ? 2.563 0.198 6.341 1.00 94.88 102 SER A C 1
ATOM 802 O O . SER A 1 102 ? 2.545 1.102 5.501 1.00 94.88 102 SER A O 1
ATOM 804 N N . ALA A 1 103 ? 2.338 0.412 7.633 1.00 94.62 103 ALA A N 1
ATOM 805 C CA . ALA A 1 103 ? 2.209 1.722 8.240 1.00 94.62 103 ALA A CA 1
ATOM 806 C C . ALA A 1 103 ? 3.257 1.887 9.343 1.00 94.62 103 ALA A C 1
ATOM 808 O O . ALA A 1 103 ? 3.426 1.027 10.211 1.00 94.62 103 ALA A O 1
ATOM 809 N N . ARG A 1 104 ? 3.959 3.021 9.329 1.00 94.19 104 ARG A N 1
ATOM 810 C CA . ARG A 1 104 ? 4.990 3.366 10.311 1.00 94.19 104 ARG A CA 1
ATOM 811 C C . ARG A 1 104 ? 4.698 4.717 10.930 1.00 94.19 104 ARG A C 1
ATOM 813 O O . ARG A 1 104 ? 4.468 5.680 10.212 1.00 94.19 104 ARG A O 1
ATOM 820 N N . ARG A 1 105 ? 4.781 4.820 12.253 1.00 91.25 105 ARG A N 1
ATOM 821 C CA . ARG A 1 105 ? 4.684 6.079 12.994 1.00 91.25 105 ARG A CA 1
ATOM 822 C C . ARG A 1 105 ? 6.031 6.424 13.600 1.00 91.25 105 ARG A C 1
ATOM 824 O O . ARG A 1 105 ? 6.576 5.656 14.387 1.00 91.25 105 ARG A O 1
ATOM 831 N N . SER A 1 106 ? 6.579 7.577 13.231 1.00 89.25 106 SER A N 1
ATOM 832 C CA . SER A 1 106 ? 7.878 8.060 13.716 1.00 89.25 106 SER A CA 1
ATOM 833 C C . SER A 1 106 ? 8.995 7.008 13.578 1.00 89.25 106 SER A C 1
ATOM 835 O O . SER A 1 106 ? 9.869 6.894 14.432 1.00 89.25 106 SER A O 1
ATOM 837 N N . GLY A 1 107 ? 8.944 6.216 12.499 1.00 86.31 107 GLY A N 1
ATOM 838 C CA . GLY A 1 107 ? 9.898 5.142 12.202 1.00 86.31 107 GLY A CA 1
ATOM 839 C C . GLY A 1 107 ? 9.589 3.780 12.836 1.00 86.31 107 GLY A C 1
ATOM 840 O O . GLY A 1 107 ? 10.279 2.816 12.521 1.00 86.31 107 GLY A O 1
ATOM 841 N N . ILE A 1 108 ? 8.561 3.673 13.680 1.00 89.12 108 ILE A N 1
ATOM 842 C CA . ILE A 1 108 ? 8.133 2.417 14.309 1.00 89.12 108 ILE A CA 1
ATOM 843 C C . ILE A 1 108 ? 6.975 1.827 13.507 1.00 89.12 108 ILE A C 1
ATOM 845 O O . ILE A 1 108 ? 6.010 2.527 13.213 1.00 89.12 108 ILE A O 1
ATOM 849 N N . GLU A 1 109 ? 7.060 0.549 13.152 1.00 91.00 109 GLU A N 1
ATOM 850 C CA . GLU A 1 109 ? 5.972 -0.165 12.483 1.00 91.00 109 GLU A CA 1
ATOM 851 C C . GLU A 1 109 ? 4.774 -0.345 13.417 1.00 91.00 109 GLU A C 1
ATOM 853 O O . GLU A 1 109 ? 4.923 -0.796 14.552 1.00 91.00 109 GLU A O 1
ATOM 858 N N . ILE A 1 110 ? 3.597 0.064 12.942 1.00 91.19 110 ILE A N 1
ATOM 859 C CA . ILE A 1 110 ? 2.331 -0.007 13.686 1.00 91.19 110 ILE A CA 1
ATOM 860 C C . ILE A 1 110 ? 1.313 -0.945 13.029 1.00 91.19 110 ILE A C 1
ATOM 862 O O . ILE A 1 110 ? 0.311 -1.281 13.655 1.00 91.19 110 ILE A O 1
ATOM 866 N N . ALA A 1 111 ? 1.543 -1.320 11.769 1.00 91.50 111 ALA A N 1
ATOM 867 C CA . ALA A 1 111 ? 0.766 -2.312 11.039 1.00 91.50 111 ALA A CA 1
ATOM 868 C C . ALA A 1 111 ? 1.564 -2.790 9.820 1.00 91.50 111 ALA A C 1
ATOM 870 O O . ALA A 1 111 ? 2.227 -1.977 9.167 1.00 91.50 111 ALA A O 1
ATOM 871 N N . ALA A 1 112 ? 1.462 -4.074 9.494 1.00 92.62 112 ALA A N 1
ATOM 872 C CA . ALA A 1 112 ? 2.012 -4.646 8.275 1.00 92.62 112 ALA A CA 1
ATOM 873 C C . ALA A 1 112 ? 1.147 -5.825 7.827 1.00 92.62 112 ALA A C 1
ATOM 875 O O . ALA A 1 112 ? 0.788 -6.671 8.636 1.00 92.62 112 ALA A O 1
ATOM 876 N N . VAL A 1 113 ? 0.814 -5.864 6.540 1.00 94.06 113 VAL A N 1
ATOM 877 C CA . VAL A 1 113 ? 0.037 -6.942 5.918 1.00 94.06 113 VAL A CA 1
ATOM 878 C C . VAL A 1 113 ? 0.695 -7.263 4.587 1.00 94.06 113 VAL A C 1
ATOM 880 O O . VAL A 1 113 ? 1.063 -6.350 3.847 1.00 94.06 113 VAL A O 1
ATOM 883 N N . ALA A 1 114 ? 0.850 -8.539 4.261 1.00 91.56 114 ALA A N 1
ATOM 884 C CA . ALA A 1 114 ? 1.456 -8.953 3.005 1.00 91.56 114 ALA A CA 1
ATOM 885 C C . ALA A 1 114 ? 0.797 -10.222 2.466 1.00 91.56 114 ALA A C 1
ATOM 887 O O . ALA A 1 114 ? 0.378 -11.083 3.237 1.00 91.56 114 ALA A O 1
ATOM 888 N N . THR A 1 115 ? 0.755 -10.360 1.141 1.00 88.44 115 THR A N 1
ATOM 889 C CA . THR A 1 115 ? 0.443 -11.647 0.493 1.00 88.44 115 THR A CA 1
ATOM 890 C C . THR A 1 115 ? 1.659 -12.567 0.441 1.00 88.44 115 THR A C 1
ATOM 892 O O . THR A 1 115 ? 1.509 -13.777 0.301 1.00 88.44 115 THR A O 1
ATOM 895 N N . SER A 1 116 ? 2.863 -11.994 0.515 1.00 78.69 116 SER A N 1
ATOM 896 C CA . SER A 1 116 ? 4.142 -12.699 0.481 1.00 78.69 116 SER A CA 1
ATOM 897 C C . SER A 1 116 ? 5.151 -11.991 1.381 1.00 78.69 116 SER A C 1
ATOM 899 O O . SER A 1 116 ? 5.279 -10.767 1.341 1.00 78.69 116 SER A O 1
ATOM 901 N N . ASP A 1 117 ? 5.899 -12.770 2.162 1.00 75.25 117 ASP A N 1
ATOM 902 C CA . ASP A 1 117 ? 6.967 -12.268 3.037 1.00 75.25 117 ASP A CA 1
ATOM 903 C C . ASP A 1 117 ? 8.253 -11.921 2.264 1.00 75.25 117 ASP A C 1
ATOM 905 O O . ASP A 1 117 ? 9.209 -11.390 2.834 1.00 75.25 117 ASP A O 1
ATOM 909 N N . VAL A 1 118 ? 8.313 -12.257 0.970 1.00 80.88 118 VAL A N 1
ATOM 910 C CA . VAL A 1 118 ? 9.512 -12.112 0.142 1.00 80.88 118 VAL A CA 1
ATOM 911 C C . VAL A 1 118 ? 9.217 -11.204 -1.041 1.00 80.88 118 VAL A C 1
ATOM 913 O O . VAL A 1 118 ? 8.500 -11.576 -1.966 1.00 80.88 118 VAL A O 1
ATOM 916 N N . VAL A 1 119 ? 9.841 -10.027 -1.030 1.00 81.56 119 VAL A N 1
ATOM 917 C CA . VAL A 1 119 ? 9.874 -9.128 -2.187 1.00 81.56 119 VAL A CA 1
ATOM 918 C C . VAL A 1 119 ? 10.832 -9.716 -3.234 1.00 81.56 119 VAL A C 1
ATOM 920 O O . VAL A 1 119 ? 11.979 -10.023 -2.893 1.00 81.56 119 VAL A O 1
ATOM 923 N N . PRO A 1 120 ? 10.407 -9.899 -4.495 1.00 85.25 120 PRO A N 1
ATOM 924 C CA . PRO A 1 120 ? 11.221 -10.544 -5.515 1.00 85.25 120 PRO A CA 1
ATOM 925 C C . PRO A 1 120 ? 12.378 -9.661 -5.985 1.00 85.25 120 PRO A C 1
ATOM 927 O O . PRO A 1 120 ? 12.334 -8.430 -5.935 1.00 85.25 120 PRO A O 1
ATOM 930 N N . GLU A 1 121 ? 13.396 -10.310 -6.550 1.00 79.44 121 GLU A N 1
ATOM 931 C CA . GLU A 1 121 ? 14.434 -9.641 -7.331 1.00 79.44 121 GLU A CA 1
ATOM 932 C C . GLU A 1 121 ? 13.850 -9.248 -8.701 1.00 79.44 121 GLU A C 1
ATOM 934 O O . GLU A 1 121 ? 13.869 -10.022 -9.657 1.00 79.44 121 GLU A O 1
ATOM 939 N N . GLY A 1 122 ? 13.257 -8.057 -8.796 1.00 82.94 122 GLY A N 1
ATOM 940 C CA . GLY A 1 122 ? 12.599 -7.598 -10.018 1.00 82.94 122 GLY A CA 1
ATOM 941 C C . GLY A 1 122 ? 12.004 -6.198 -9.904 1.00 82.94 122 GLY A C 1
ATOM 942 O O . GLY A 1 122 ? 12.374 -5.414 -9.030 1.00 82.94 122 GLY A O 1
ATOM 943 N N . THR A 1 123 ? 11.086 -5.874 -10.816 1.00 88.50 123 THR A N 1
ATOM 944 C CA . THR A 1 123 ? 10.360 -4.600 -10.781 1.00 88.50 123 THR A CA 1
ATOM 945 C C . THR A 1 123 ? 9.320 -4.628 -9.668 1.00 88.50 123 THR A C 1
ATOM 947 O O . THR A 1 123 ? 8.363 -5.398 -9.723 1.00 88.50 123 THR A O 1
ATOM 950 N N . VAL A 1 124 ? 9.499 -3.744 -8.691 1.00 93.06 124 VAL A N 1
ATOM 951 C CA . VAL A 1 124 ? 8.564 -3.514 -7.588 1.00 93.06 124 VAL A CA 1
ATOM 952 C C . VAL A 1 124 ? 8.035 -2.096 -7.723 1.00 93.06 124 VAL A C 1
ATOM 954 O O . VAL A 1 124 ? 8.805 -1.134 -7.731 1.00 93.06 124 VAL A O 1
ATOM 957 N N . TYR A 1 125 ? 6.720 -1.967 -7.832 1.00 94.88 125 TYR A N 1
ATOM 958 C CA . TYR A 1 125 ? 6.046 -0.677 -7.837 1.00 94.88 125 TYR A CA 1
ATOM 959 C C . TYR A 1 125 ? 5.790 -0.265 -6.395 1.00 94.88 125 TYR A C 1
ATOM 961 O O . TYR A 1 125 ? 5.359 -1.079 -5.579 1.00 94.88 125 TYR A O 1
ATOM 969 N N . CYS A 1 126 ? 6.075 0.991 -6.071 1.00 95.44 126 CYS A N 1
ATOM 970 C CA . CYS A 1 126 ? 6.024 1.478 -4.700 1.00 95.44 126 CYS A CA 1
ATOM 971 C C . CYS A 1 126 ? 5.247 2.786 -4.636 1.00 95.44 126 CYS A C 1
ATOM 973 O O . C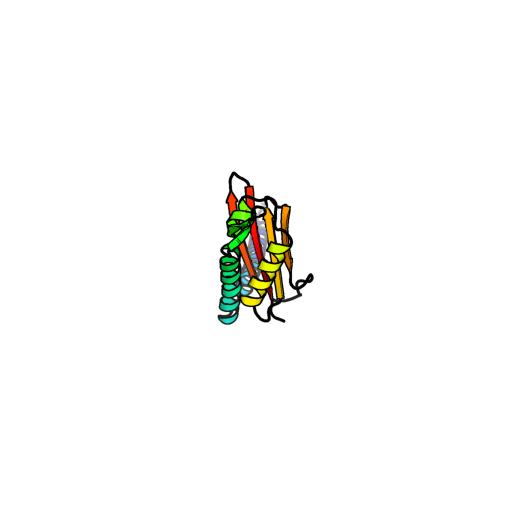YS A 1 126 ? 5.552 3.731 -5.365 1.00 95.44 126 CYS A O 1
ATOM 975 N N . SER A 1 127 ? 4.276 2.859 -3.731 1.00 97.25 127 SER A N 1
ATOM 976 C CA . SER A 1 127 ? 3.600 4.099 -3.371 1.00 97.25 127 SER A CA 1
ATOM 977 C C . SER A 1 127 ? 3.802 4.395 -1.892 1.00 97.25 127 SER A C 1
ATOM 979 O O . SER A 1 127 ? 3.740 3.496 -1.049 1.00 97.25 127 SER A O 1
ATOM 981 N N . ILE A 1 128 ? 4.066 5.665 -1.581 1.00 97.06 128 ILE A N 1
ATOM 982 C CA . ILE A 1 128 ? 4.284 6.139 -0.218 1.00 97.06 128 ILE A CA 1
ATOM 983 C C . ILE A 1 128 ? 3.454 7.398 0.014 1.00 97.06 128 ILE A C 1
ATOM 985 O O . ILE A 1 128 ? 3.643 8.408 -0.664 1.00 97.06 128 ILE A O 1
ATOM 989 N N . VAL A 1 129 ? 2.595 7.360 1.029 1.00 96.06 129 VAL A N 1
ATOM 990 C CA . VAL A 1 129 ? 1.855 8.523 1.530 1.00 96.06 129 VAL A CA 1
ATOM 991 C C . VAL A 1 129 ? 2.396 8.871 2.910 1.00 96.06 129 VAL A C 1
ATOM 993 O O . VAL A 1 129 ? 2.576 7.995 3.751 1.00 96.06 129 VAL A O 1
ATOM 996 N N . ARG A 1 130 ? 2.685 10.152 3.146 1.00 94.88 130 ARG A N 1
ATOM 997 C CA . ARG A 1 130 ? 3.184 10.644 4.434 1.00 94.88 130 ARG A CA 1
ATOM 998 C C . ARG A 1 130 ? 2.293 11.742 4.954 1.00 94.88 130 ARG A C 1
ATOM 1000 O O . ARG A 1 130 ? 2.014 12.698 4.235 1.00 94.88 130 ARG A O 1
ATOM 1007 N N . GLU A 1 131 ? 1.938 11.634 6.221 1.00 91.69 131 GLU A N 1
ATOM 1008 C CA . GLU A 1 131 ? 1.134 12.628 6.909 1.00 91.69 131 GLU A CA 1
ATOM 1009 C C . GLU A 1 131 ? 1.693 12.924 8.288 1.00 91.69 131 GLU A C 1
ATOM 1011 O O . GLU A 1 131 ? 2.402 12.113 8.881 1.00 91.69 131 GLU A O 1
ATOM 1016 N N . THR A 1 132 ? 1.375 14.109 8.796 1.00 88.94 132 THR A N 1
ATOM 1017 C CA . THR A 1 132 ? 1.860 14.564 10.095 1.00 88.94 132 THR A CA 1
ATOM 1018 C C . THR A 1 132 ? 0.679 14.996 10.940 1.00 88.94 132 THR A C 1
ATOM 1020 O O . THR A 1 132 ? -0.054 15.910 10.560 1.00 88.94 132 THR A O 1
ATOM 1023 N N . LEU A 1 133 ? 0.535 14.392 12.116 1.00 82.31 133 LEU A N 1
ATOM 1024 C CA . LEU A 1 133 ? -0.466 14.774 13.102 1.00 82.31 133 LEU A CA 1
ATOM 1025 C C . LEU A 1 133 ? 0.225 15.042 14.439 1.00 82.31 133 LEU A C 1
ATOM 1027 O O . LEU A 1 133 ? 0.959 14.206 14.948 1.00 82.31 133 LEU A O 1
ATOM 1031 N N . GLN A 1 134 ? 0.016 16.236 15.003 1.00 82.50 134 GLN A N 1
ATOM 1032 C CA . GLN A 1 134 ? 0.559 16.633 16.316 1.00 82.50 134 GLN A CA 1
ATOM 1033 C C . GLN A 1 134 ? 2.090 16.474 16.467 1.00 82.50 134 GLN A C 1
ATOM 1035 O O . GLN A 1 134 ? 2.600 16.336 17.574 1.00 82.50 134 GLN A O 1
ATOM 1040 N N . GLY A 1 135 ? 2.835 16.545 15.359 1.00 81.81 135 GLY A N 1
ATOM 1041 C CA . GLY A 1 135 ? 4.295 16.393 15.343 1.00 81.81 135 GLY A CA 1
ATOM 1042 C C . GLY A 1 135 ? 4.784 14.954 15.160 1.00 81.81 135 GLY A C 1
ATOM 1043 O O . GLY A 1 135 ? 5.984 14.754 14.990 1.00 81.81 135 GLY A O 1
ATOM 1044 N N . GLU A 1 136 ? 3.883 13.970 15.125 1.00 84.62 136 GLU A N 1
ATOM 1045 C CA . GLU A 1 136 ? 4.195 12.590 14.757 1.00 84.62 136 GLU A CA 1
ATOM 1046 C C . GLU A 1 136 ? 3.950 12.382 13.260 1.00 84.62 136 GLU A C 1
ATOM 1048 O O . GLU A 1 136 ? 2.897 12.747 12.733 1.00 84.62 136 GLU A O 1
ATOM 1053 N N . ALA A 1 137 ? 4.936 11.810 12.568 1.00 90.50 137 ALA A N 1
ATOM 1054 C CA . ALA A 1 137 ? 4.832 11.491 11.148 1.00 90.50 137 ALA A CA 1
ATOM 1055 C C . ALA A 1 137 ? 4.367 10.043 10.975 1.00 90.50 137 ALA A C 1
ATOM 1057 O O . ALA A 1 137 ? 4.975 9.132 11.538 1.00 90.50 137 ALA A O 1
ATOM 1058 N N . VAL A 1 138 ? 3.325 9.832 10.177 1.00 93.50 138 VAL A N 1
ATOM 1059 C CA . VAL A 1 138 ? 2.845 8.510 9.775 1.00 93.50 138 VAL A CA 1
ATOM 1060 C C . VAL A 1 138 ? 3.148 8.310 8.291 1.00 93.50 138 VAL A C 1
ATOM 1062 O O . VAL A 1 138 ? 2.779 9.128 7.452 1.00 93.50 138 VAL A O 1
ATOM 1065 N N . GLU A 1 139 ? 3.869 7.238 7.977 1.00 95.50 139 GLU A N 1
ATOM 1066 C CA . GLU A 1 139 ? 4.178 6.783 6.623 1.00 95.50 139 GLU A CA 1
ATOM 1067 C C . GLU A 1 139 ? 3.338 5.545 6.313 1.00 95.50 139 GLU A C 1
ATOM 1069 O O . GLU A 1 139 ? 3.397 4.562 7.048 1.00 95.50 139 GLU A O 1
ATOM 1074 N N . TYR A 1 140 ? 2.606 5.586 5.207 1.00 95.88 140 TYR A N 1
ATOM 1075 C CA . TYR A 1 140 ? 1.916 4.448 4.615 1.00 95.88 140 TYR A CA 1
ATOM 1076 C C . TYR A 1 140 ? 2.662 4.039 3.360 1.00 95.88 140 TYR A C 1
ATOM 1078 O O . TYR A 1 140 ? 2.956 4.887 2.515 1.00 95.88 140 TYR A O 1
ATOM 1086 N N . ARG A 1 141 ? 2.956 2.753 3.228 1.00 96.81 141 ARG A N 1
ATOM 1087 C CA . ARG A 1 141 ? 3.719 2.205 2.115 1.00 96.81 141 ARG A CA 1
ATOM 1088 C C . ARG A 1 141 ? 2.983 1.016 1.528 1.00 96.81 141 ARG A C 1
ATOM 1090 O O . ARG A 1 141 ? 2.578 0.128 2.270 1.00 96.81 141 ARG A O 1
ATOM 1097 N N . LEU A 1 142 ? 2.867 0.997 0.207 1.00 97.19 142 LEU A N 1
ATOM 1098 C CA . LEU A 1 142 ? 2.405 -0.149 -0.565 1.00 97.19 142 LEU A CA 1
ATOM 1099 C C . LEU A 1 142 ? 3.466 -0.494 -1.607 1.00 97.19 142 LEU A C 1
ATOM 1101 O O . LEU A 1 142 ? 3.801 0.336 -2.451 1.00 97.19 142 LEU A O 1
ATOM 1105 N N . GLU A 1 143 ? 3.988 -1.706 -1.524 1.00 95.69 143 GLU A N 1
ATOM 1106 C CA . GLU A 1 143 ? 4.903 -2.309 -2.487 1.00 95.69 143 GLU A CA 1
ATOM 1107 C C . GLU A 1 143 ? 4.146 -3.432 -3.196 1.00 95.69 143 GLU A C 1
ATOM 1109 O O . GLU A 1 143 ? 3.486 -4.226 -2.533 1.00 95.69 143 GLU A O 1
ATOM 1114 N N . ALA A 1 144 ? 4.183 -3.481 -4.527 1.00 95.81 144 ALA A N 1
ATOM 1115 C CA . ALA A 1 144 ? 3.450 -4.482 -5.297 1.00 95.81 144 ALA A CA 1
ATOM 1116 C C . ALA A 1 144 ? 4.204 -4.906 -6.561 1.00 95.81 144 ALA A C 1
ATOM 1118 O O . ALA A 1 144 ? 4.915 -4.107 -7.178 1.00 95.81 144 ALA A O 1
ATOM 1119 N N . TRP A 1 145 ? 4.036 -6.164 -6.959 1.00 94.69 145 TRP A N 1
ATOM 1120 C CA . TRP A 1 145 ? 4.688 -6.758 -8.122 1.00 94.69 145 TRP A CA 1
ATOM 1121 C C . TRP A 1 145 ? 3.787 -7.791 -8.807 1.00 94.69 145 TRP A C 1
ATOM 1123 O O . TRP A 1 145 ? 2.893 -8.381 -8.203 1.00 94.69 145 TRP A O 1
ATOM 1133 N N . LEU A 1 146 ? 4.022 -7.988 -10.103 1.00 89.56 146 LEU A N 1
ATOM 1134 C CA . LEU A 1 146 ? 3.355 -9.016 -10.899 1.00 89.56 146 LEU A CA 1
ATOM 1135 C C . LEU A 1 146 ? 4.142 -10.325 -10.812 1.00 89.56 146 LEU A C 1
ATOM 1137 O O . LEU A 1 146 ? 5.371 -10.302 -10.907 1.00 89.56 146 LEU A O 1
ATOM 1141 N N . THR A 1 147 ? 3.423 -11.436 -10.662 1.00 74.31 147 THR A N 1
ATOM 1142 C CA . THR A 1 147 ? 3.968 -12.798 -10.776 1.00 74.31 147 THR A CA 1
ATOM 1143 C C . THR A 1 147 ? 3.887 -13.336 -12.199 1.00 74.31 147 THR A C 1
ATOM 1145 O O . THR A 1 147 ? 3.020 -12.875 -12.981 1.00 74.31 147 THR A O 1
#

Sequence (147 aa):
MRRRKQGMAGIFDAFVFLAIASLVSVSLLTSFVPPSPVEEERQRRVEDSLTVLLRTTVKDADGNARTLQDLLLTGRGANDSMEEEIAMTLELLLPGWEWTWSARRSGIEIAAVATSDVVPEGTVYCSIVRETLQGEAVEYRLEAWLT

pLDDT: mean 84.42, std 13.0, range [41.28, 97.56]

Secondary structure (DSSP, 8-state):
---SSHHHHHHHHHHHHHHHHHHHHHHHHHH-PPPPHHHHHHHHHHHHHHHHHHH-EEE-TTS-EEEHHHHHHHSS---HHHHHHHHHHHHHHSTTEEEEEEEEETTEEEEEEES-S---SS--EEEEEEEEETTEEEEEEEEEEE-

Foldseek 3Di:
DDDDPPPVVVVVVVVVVVVVVVVVVVVVVVVCDDDDPVRVVVLVLQQVLLVVQQQDWDADPVRDTDGVVVCLQPHQADDPRSLVVSVVSSCVSPPQKWKKKWKDKQNHTRDIHTPDPDDDPDDKRKDWDWDDDPRIIMIIMMIMDHD

Nearest PDB structures (foldseek):
  8glv-assembly1_AR  TM=4.143E-01  e=1.716E-02  Chlamydomonas reinhardtii
  9bkv-assembly1_B  TM=4.365E-01  e=2.817E-02  Escherichia coli
  9bkv-assembly1_A  TM=4.231E-01  e=7.584E-02  Escherichia coli
  9ce0-assembly1_A  TM=4.461E-01  e=1.409E-01  Escherichia coli
  7kzn-assembly1_O  TM=5.059E-01  e=4.858E-01  Chlamydomonas reinhardtii

=== Feature glossary ===
Legend for the data blocks above and below:

— What the protein is —

The amino-acid sequence is the protein's primary structure: the linear order of residues from the N-terminus to the C-terminus, written in one-letter code. Everything else here — the 3D coordinates, the secondary structure, the domain annotations — is ultimately a consequence of this string.

Database cross-references. InterPro integrates a dozen domain/family signature databases into unified entries with residue-range hits. GO terms attach function/process/location labels with evidence codes. CATH codes position the fold in a four-level structural taxonomy. Organism is the NCBI-taxonomy species name.

— Where its atoms are —

The mmCIF block holds the 3D Cartesian coordinates of each backbone atom (N, Cα, C, O) in ångströms. mmCIF is the PDB's canonical archive format — a tagged-loop text representation of the atomic model.

The six renders are orthographic views along the three Cartesian axes in both directions. Representation (cartoon, sticks, or surface) and color scheme (sequence-rainbow or by-chain) vary across proteins so the training set covers all the common visualization conventions.

— Local backbone conformation —

Secondary structure is the local, repeating backbone conformation. DSSP classifies it into eight states by reading the hydrogen-bond network: three helix types (H, G, I), two β types (E, B), two non-regular types (T, S), and unstructured coil (-).

SS3 is a coarse helix/strand/coil call (letters a/b/c) made by the P-SEA algorithm from inter-Cα distances and dihedrals. It is less detailed than DSSP but needs only Cα positions.

Backbone dihedral angles. Every residue except chain termini has a φ (preceding-C → N → Cα → C) and a ψ (N → Cα → C → next-N). They are reported in degrees following the IUPAC sign convention. Secondary structure is essentially a statement about which (φ, ψ) basin each residue occupies.

— Global shape and packing —

The geometric summary reports three shape descriptors. Rg (radius of gyration) measures how spread out the Cα atoms are about their centre of mass; compact globular proteins have small Rg, elongated or unfolded ones large. Cα contacts (<8 Å, |i−j|>4) count long-range residue pairs in spatial proximity — high for tightly packed folds, near zero for rods or random coil. The bounding-box extents give the protein's footprint along x, y, z in Å.

Solvent accessibility: the surface area of each residue that a 1.4 Å water probe can touch, in Å². When only backbone atoms are present the absolute values are lower than full-atom SASA (side chains contribute most of the area) and are flagged as backbone-only.

Plot images: a contact map (which residues are close in 3D, as an N×N binary image), a Ramachandran scatter (backbone torsion angles, revealing secondary-structure composition at a g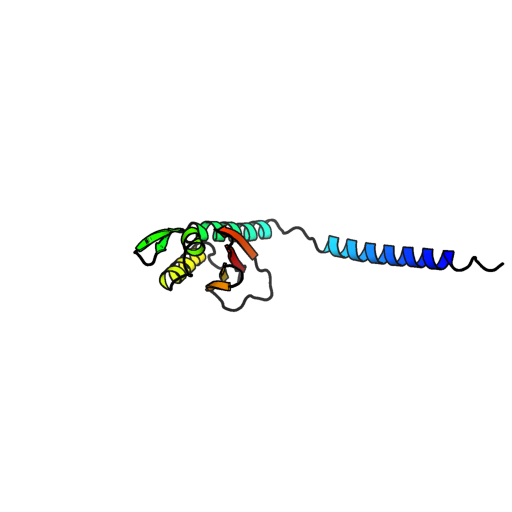lance), and — for AlphaFold structures — a PAE heatmap (pairwise prediction confidence).

— Structural neighborhood —

Foldseek's 3Di representation compresses backbone geometry into a per-residue letter drawn from a learned twenty-state alph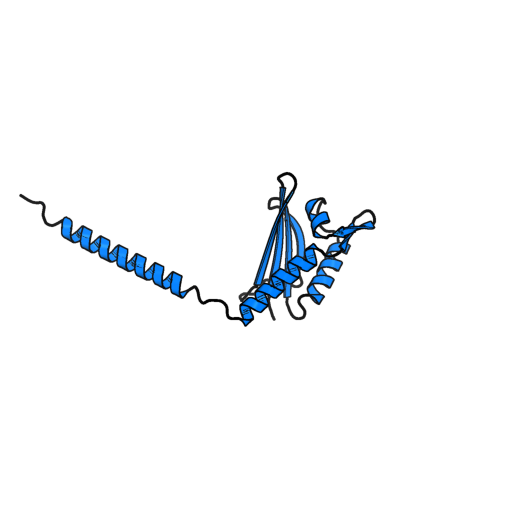abet. It captures the tertiary interaction pattern around each residue — which residues are packed against it in space, regardless of where they are in sequence.

Structural nearest neighbors (via Foldseek easy-search vs the PDB). Reported per hit: target PDB id, E-value, and alignment TM-score. A TM-score above ~0.5 is the conventional threshold for 'same fold'.

— Confidence and disorder —

pLDDT (predicted Local Distance Difference Test) is AlphaFold's per-residue confidence score, ranging from 0 to 100. Values above 90 indicate high confidence (typically well-packed cores); 70–90 is confident; 50–70 low confidence; below 50 usually means the region is disordered or the prediction is unreliable there. AlphaFold stores pLDDT in the mmCIF B-factor column.

For experimental (PDB) structures, the B-factor (temperature factor) quantifies the positional spread of each atom in the crystal — a combination of thermal vibration and static disorder — in units of Å². High B-factors mark flexible loops or poorly resolved regions; low B-factors mark the rigid, well-ordered core.

Predicted Aligned Error (PAE) is an AlphaFold confidence matrix: entry (i, j) is the expected error in the position of residue j, in ångströms, when the prediction is superimposed on the true structure at residue i. Low PAE within a block of residues means that block is internally rigid and well-predicted; high PAE between two blocks means their relative placement is uncertain even if each block individually is confident.